Protein AF-A0A918I6T4-F1 (afdb_monomer)

Organism: NCBI:txid66887

Secondary structure (DSSP, 8-state):
--SSS--SHHHHHHHHT--TT-EEEEE-S--S--S----TTHHHHHHH-TT-----HHHHHHHHTTEEEEEE----STT--EEEE---SS-----S---S---PPPTT----PPP--

Structure (mmCIF, N/CA/C/O backbone):
data_AF-A0A918I6T4-F1
#
_entry.id   AF-A0A918I6T4-F1
#
loop_
_at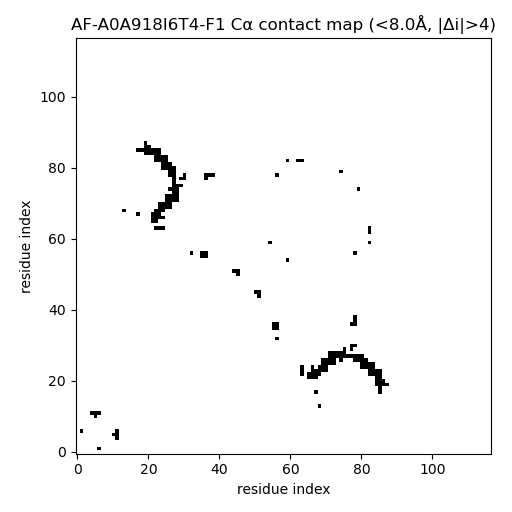om_site.group_PDB
_atom_site.id
_atom_site.type_symbol
_atom_site.label_atom_id
_atom_site.label_alt_id
_atom_site.label_comp_id
_atom_site.label_asym_id
_atom_site.label_entity_id
_atom_site.label_seq_id
_atom_site.pdbx_PDB_ins_code
_atom_site.Cartn_x
_atom_site.Cartn_y
_atom_site.Cartn_z
_atom_site.occupancy
_atom_site.B_iso_or_equiv
_atom_site.auth_seq_id
_atom_site.auth_comp_id
_atom_site.auth_asym_id
_atom_site.auth_atom_id
_atom_site.pdbx_PDB_model_num
ATOM 1 N N . MET A 1 1 ? 4.759 5.592 27.180 1.00 77.19 1 MET A N 1
ATOM 2 C CA . MET A 1 1 ? 4.985 4.556 26.140 1.00 77.19 1 MET A CA 1
ATOM 3 C C . MET A 1 1 ? 3.644 4.056 25.621 1.00 77.19 1 MET A C 1
ATOM 5 O O . MET A 1 1 ? 2.696 4.025 26.397 1.00 77.19 1 MET A O 1
ATOM 9 N N . LYS A 1 2 ? 3.539 3.707 24.330 1.00 80.50 2 LYS A N 1
ATOM 10 C CA . LYS A 1 2 ? 2.307 3.117 23.776 1.00 80.50 2 LYS A CA 1
ATOM 11 C C . LYS A 1 2 ? 2.137 1.683 24.285 1.00 80.50 2 LYS A C 1
ATOM 13 O O . LYS A 1 2 ? 3.116 0.948 24.333 1.00 80.50 2 LYS A O 1
ATOM 18 N N . LYS A 1 3 ? 0.904 1.304 24.644 1.00 89.25 3 LYS A N 1
ATOM 19 C CA . LYS A 1 3 ? 0.555 -0.062 25.083 1.00 89.25 3 LYS A CA 1
ATOM 20 C C . LYS A 1 3 ? 0.233 -1.007 23.913 1.00 89.25 3 LYS A C 1
ATOM 22 O O . LYS A 1 3 ? 0.329 -2.212 24.081 1.00 89.25 3 LYS A O 1
ATOM 27 N N . ALA A 1 4 ? -0.142 -0.464 22.750 1.00 89.81 4 ALA A N 1
ATOM 28 C CA . ALA A 1 4 ? -0.476 -1.210 21.536 1.00 89.81 4 ALA A CA 1
ATOM 29 C C . ALA A 1 4 ? -0.345 -0.324 20.277 1.00 89.81 4 ALA A C 1
ATOM 31 O O . ALA A 1 4 ? -0.227 0.903 20.378 1.00 89.81 4 ALA A O 1
ATOM 32 N N . GLY A 1 5 ? -0.404 -0.949 19.096 1.00 90.75 5 GLY A N 1
ATOM 33 C CA . GLY A 1 5 ? -0.418 -0.281 17.790 1.00 90.75 5 GLY A CA 1
ATOM 34 C C . GLY A 1 5 ? 0.970 0.026 17.216 1.00 90.75 5 GLY A C 1
ATOM 35 O O . GLY A 1 5 ? 1.977 -0.556 17.612 1.00 90.75 5 GLY A O 1
ATOM 36 N N . ILE A 1 6 ? 1.023 0.956 16.256 1.00 93.94 6 ILE A N 1
ATOM 37 C CA . ILE A 1 6 ? 2.259 1.302 15.542 1.00 93.94 6 ILE A CA 1
ATOM 38 C C . ILE A 1 6 ? 3.206 2.090 16.461 1.00 93.94 6 ILE A C 1
ATOM 40 O O . ILE A 1 6 ? 2.880 3.189 16.934 1.00 93.94 6 ILE A O 1
ATOM 44 N N . LEU A 1 7 ? 4.398 1.525 16.680 1.00 94.56 7 LEU A N 1
ATOM 45 C CA . LEU A 1 7 ? 5.455 2.114 17.507 1.00 94.56 7 LEU A CA 1
ATOM 46 C C . LEU A 1 7 ? 6.098 3.337 16.848 1.00 94.56 7 LEU A C 1
ATOM 48 O O . LEU A 1 7 ? 6.354 4.337 17.518 1.00 94.56 7 LEU A O 1
ATOM 52 N N . ASN A 1 8 ? 6.327 3.281 15.532 1.00 93.31 8 ASN A N 1
ATOM 53 C CA . ASN A 1 8 ? 6.903 4.396 14.791 1.00 93.31 8 ASN A CA 1
ATOM 54 C C . ASN A 1 8 ? 5.948 5.600 14.838 1.00 93.31 8 ASN A C 1
ATOM 56 O O . ASN A 1 8 ? 4.833 5.539 14.325 1.00 93.31 8 ASN A O 1
ATOM 60 N N . ARG A 1 9 ? 6.389 6.702 15.459 1.00 92.50 9 ARG A N 1
ATOM 61 C CA . ARG A 1 9 ? 5.555 7.893 15.680 1.00 92.50 9 ARG A CA 1
ATOM 62 C C . ARG A 1 9 ? 5.068 8.523 14.375 1.00 92.50 9 ARG A C 1
ATOM 64 O O . ARG A 1 9 ? 3.910 8.920 14.316 1.00 92.50 9 ARG A O 1
ATOM 71 N N . ARG A 1 10 ? 5.929 8.609 13.356 1.00 90.88 10 ARG A N 1
ATOM 72 C CA . ARG A 1 10 ? 5.587 9.218 12.060 1.00 90.88 10 ARG A CA 1
ATOM 73 C C . ARG A 1 10 ? 4.573 8.360 11.316 1.00 90.88 10 ARG A C 1
ATOM 75 O O . ARG A 1 10 ? 3.550 8.872 10.885 1.00 90.88 10 ARG A O 1
ATOM 82 N N . LEU A 1 11 ? 4.820 7.052 11.260 1.00 92.44 11 LEU A N 1
ATOM 83 C CA . LEU A 1 11 ? 3.900 6.106 10.638 1.00 92.44 11 LEU A CA 1
ATOM 84 C C . LEU A 1 11 ? 2.552 6.080 11.365 1.00 92.44 11 LEU A C 1
ATOM 86 O O . LEU A 1 11 ? 1.510 6.108 10.729 1.00 92.44 11 LEU A O 1
ATOM 90 N N . ALA A 1 12 ? 2.563 6.075 12.698 1.00 93.19 12 ALA A N 1
ATOM 91 C CA . ALA A 1 12 ? 1.336 6.085 13.479 1.00 93.19 12 ALA A CA 1
ATOM 92 C C . ALA A 1 12 ? 0.516 7.368 13.292 1.00 93.19 12 ALA A C 1
ATOM 94 O O . ALA A 1 12 ? -0.706 7.289 13.289 1.00 93.19 12 ALA A O 1
ATOM 95 N N . GLY A 1 13 ? 1.175 8.525 13.163 1.00 93.31 13 GLY A N 1
ATOM 96 C CA . GLY A 1 13 ? 0.508 9.788 12.846 1.00 93.31 13 GLY A CA 1
ATOM 97 C C . GLY A 1 13 ? -0.114 9.752 11.453 1.00 93.31 13 GLY A C 1
ATOM 98 O O . GLY A 1 13 ? -1.313 9.948 11.326 1.00 93.31 13 GLY A O 1
ATOM 99 N N . ALA A 1 14 ? 0.674 9.382 10.440 1.00 90.12 14 ALA A N 1
ATOM 100 C CA . ALA A 1 14 ? 0.197 9.286 9.062 1.00 90.12 14 ALA A CA 1
ATOM 101 C C . ALA A 1 14 ? -0.975 8.303 8.913 1.00 90.12 14 ALA A C 1
ATOM 103 O O . ALA A 1 14 ? -1.950 8.609 8.241 1.00 90.12 14 ALA A O 1
ATOM 104 N N . VAL A 1 15 ? -0.921 7.144 9.581 1.00 92.50 15 VAL A N 1
ATOM 105 C CA . VAL A 1 15 ? -2.012 6.156 9.553 1.00 92.50 15 VAL A CA 1
ATOM 106 C C . VAL A 1 15 ? -3.281 6.675 10.231 1.00 92.50 15 VAL A C 1
ATOM 108 O O . VAL A 1 15 ? -4.375 6.339 9.791 1.00 92.50 15 VAL A O 1
ATOM 111 N N . ALA A 1 16 ? -3.159 7.503 11.271 1.00 93.31 16 ALA A N 1
ATOM 112 C CA . ALA A 1 16 ? -4.315 8.095 11.945 1.00 93.31 16 ALA A CA 1
ATOM 113 C C . ALA A 1 16 ? -5.042 9.153 11.093 1.00 93.31 16 ALA A C 1
ATOM 115 O O . ALA A 1 16 ? -6.189 9.476 11.390 1.00 93.31 16 ALA A O 1
ATOM 116 N N . GLU A 1 17 ? -4.394 9.677 10.050 1.00 92.75 17 GLU A N 1
ATOM 117 C CA . GLU A 1 17 ? -4.975 10.644 9.111 1.00 92.75 17 GLU A CA 1
ATOM 118 C C . GLU A 1 17 ? -5.649 9.983 7.898 1.00 92.75 17 GLU A C 1
ATOM 120 O O . GLU A 1 17 ? -6.317 10.669 7.126 1.00 92.75 17 GLU A O 1
ATOM 125 N N . LEU A 1 18 ? -5.497 8.665 7.721 1.00 92.25 18 LEU A N 1
ATOM 126 C CA . LEU A 1 18 ? -6.067 7.948 6.580 1.00 92.25 18 LEU A CA 1
ATOM 127 C C . LEU A 1 18 ? -7.591 7.835 6.693 1.00 92.25 18 LEU A C 1
ATOM 129 O O . LEU A 1 18 ? -8.132 7.392 7.710 1.00 92.25 18 LEU A O 1
ATOM 133 N N . GLY A 1 19 ? -8.278 8.181 5.609 1.00 90.19 19 GLY A N 1
ATOM 134 C CA . GLY A 1 19 ? -9.708 7.986 5.420 1.00 90.19 19 GLY A CA 1
ATOM 135 C C . GLY A 1 19 ? -10.039 6.768 4.557 1.00 90.19 19 GLY A C 1
ATOM 136 O O . GLY A 1 19 ? -9.175 6.066 4.031 1.00 90.19 19 GLY A O 1
ATOM 137 N N . HIS A 1 20 ? -11.336 6.515 4.379 1.00 91.12 20 HIS A N 1
ATOM 138 C CA . HIS A 1 20 ? -11.797 5.454 3.490 1.00 91.12 20 HIS A CA 1
ATOM 139 C C . HIS A 1 20 ? -11.390 5.725 2.037 1.00 91.12 20 HIS A C 1
ATOM 141 O O . HIS A 1 20 ? -11.635 6.808 1.508 1.00 91.12 20 HIS A O 1
ATOM 147 N N . GLY A 1 21 ? -10.815 4.718 1.382 1.00 88.38 21 GLY A N 1
ATOM 148 C CA . GLY A 1 21 ? -10.377 4.803 -0.008 1.00 88.38 21 GLY A CA 1
ATOM 149 C C . GLY A 1 21 ? -8.992 5.420 -0.197 1.00 88.38 21 GLY A C 1
ATOM 150 O O . GLY A 1 21 ? -8.455 5.314 -1.300 1.00 88.38 21 GLY A O 1
ATOM 151 N N . ASP A 1 22 ? -8.385 5.986 0.853 1.00 92.69 22 ASP A N 1
ATOM 152 C CA . ASP A 1 22 ? -6.982 6.389 0.798 1.00 92.69 22 ASP A CA 1
ATOM 153 C C . ASP A 1 22 ? -6.086 5.169 0.557 1.00 92.69 22 ASP A C 1
ATOM 155 O O . ASP A 1 22 ? -6.407 4.036 0.931 1.00 92.69 22 ASP A O 1
ATOM 159 N N . ALA A 1 23 ? -4.955 5.409 -0.100 1.00 90.00 23 ALA A N 1
ATOM 160 C CA . ALA A 1 23 ? -3.995 4.372 -0.435 1.00 90.00 23 ALA A CA 1
ATOM 161 C C . ALA A 1 23 ? -2.670 4.571 0.305 1.00 90.00 23 ALA A C 1
ATOM 163 O O . ALA A 1 23 ? -2.188 5.696 0.460 1.00 90.00 23 ALA A O 1
ATOM 164 N N . VAL A 1 24 ? -2.061 3.459 0.708 1.00 93.94 24 VAL A N 1
ATOM 165 C CA . VAL A 1 24 ? -0.722 3.398 1.295 1.00 93.94 24 VAL A CA 1
ATOM 166 C C . VAL A 1 24 ? 0.133 2.477 0.440 1.00 93.94 24 VAL A C 1
ATOM 168 O O . VAL A 1 24 ? -0.211 1.310 0.261 1.00 93.94 24 VAL A O 1
ATOM 171 N N . LEU A 1 25 ? 1.249 2.983 -0.074 1.00 93.19 25 LEU A N 1
ATOM 172 C CA . LEU A 1 25 ? 2.253 2.157 -0.737 1.00 93.19 25 LEU A CA 1
ATOM 173 C C . LEU A 1 25 ? 3.282 1.696 0.296 1.00 93.19 25 LEU A C 1
ATOM 175 O O . LEU A 1 25 ? 3.853 2.517 1.013 1.00 93.19 25 LEU A O 1
ATOM 179 N N . VAL A 1 26 ? 3.560 0.399 0.331 1.00 93.94 26 VAL A N 1
ATOM 180 C CA . VAL A 1 26 ? 4.770 -0.155 0.946 1.00 93.94 26 VAL A CA 1
ATOM 181 C C . VAL A 1 26 ? 5.616 -0.705 -0.187 1.00 93.94 26 VAL A C 1
ATOM 183 O O . VAL A 1 26 ? 5.111 -1.506 -0.970 1.00 93.94 26 VAL A O 1
ATOM 186 N N . CYS A 1 27 ? 6.858 -0.249 -0.306 1.00 90.94 27 CYS A N 1
ATOM 187 C CA . CYS A 1 27 ? 7.709 -0.597 -1.437 1.00 90.94 27 CYS A CA 1
ATOM 188 C C . CYS A 1 27 ? 9.114 -1.037 -1.036 1.00 90.94 27 CYS A C 1
ATOM 190 O O . CYS A 1 27 ? 9.608 -0.721 0.055 1.00 90.94 27 CYS A O 1
ATOM 192 N N . ASP A 1 28 ? 9.740 -1.781 -1.937 1.00 90.00 28 ASP A N 1
ATOM 193 C CA . ASP A 1 28 ? 11.131 -2.195 -1.862 1.00 90.00 28 ASP A CA 1
ATOM 194 C C . ASP A 1 28 ? 12.094 -0.996 -2.008 1.00 90.00 28 ASP A C 1
ATOM 196 O O . ASP A 1 28 ? 11.696 0.154 -2.248 1.00 90.00 28 ASP A O 1
ATOM 200 N N . ALA A 1 29 ? 13.389 -1.244 -1.803 1.00 84.94 29 ALA A N 1
ATOM 201 C CA . ALA A 1 29 ? 14.411 -0.205 -1.928 1.00 84.94 29 ALA A CA 1
ATOM 202 C C . ALA A 1 29 ? 14.687 0.195 -3.394 1.00 84.94 29 ALA A C 1
ATOM 204 O O . ALA A 1 29 ? 15.265 1.257 -3.642 1.00 84.94 29 ALA A O 1
ATOM 205 N N . GLY A 1 30 ? 14.304 -0.656 -4.350 1.00 76.75 30 GLY A N 1
ATOM 206 C CA . GLY A 1 30 ? 14.754 -0.656 -5.740 1.00 76.75 30 GLY A CA 1
ATOM 207 C C . GLY A 1 30 ? 13.778 -0.082 -6.767 1.00 76.75 30 GLY A C 1
ATOM 208 O O . GLY A 1 30 ? 14.178 0.086 -7.912 1.00 76.75 30 GLY A O 1
ATOM 209 N N . MET A 1 31 ? 12.541 0.254 -6.406 1.00 71.19 31 MET A N 1
ATOM 210 C CA . MET A 1 31 ? 11.544 0.859 -7.305 1.00 71.19 31 MET A CA 1
ATOM 211 C C . MET A 1 31 ? 12.104 2.135 -7.996 1.00 71.19 31 MET A C 1
ATOM 213 O O . MET A 1 31 ? 12.137 3.190 -7.346 1.00 71.19 31 MET A O 1
ATOM 217 N N . PRO A 1 32 ? 12.635 2.079 -9.248 1.00 54.59 32 PRO A N 1
ATOM 218 C CA . PRO A 1 32 ? 11.972 1.754 -10.531 1.00 54.59 32 PRO A CA 1
ATOM 219 C C . PRO A 1 32 ? 12.617 0.612 -11.392 1.00 54.59 32 PRO A C 1
ATOM 221 O O . PRO A 1 32 ? 13.769 0.249 -11.207 1.00 54.59 32 PRO A O 1
ATOM 224 N N . VAL A 1 33 ? 11.866 0.079 -12.381 1.00 49.38 33 VAL A N 1
ATOM 225 C CA . VAL A 1 33 ? 11.739 -1.367 -12.764 1.00 49.38 33 VAL A CA 1
ATOM 226 C C . VAL A 1 33 ? 12.258 -1.787 -14.173 1.00 49.38 33 VAL A C 1
ATOM 228 O O . VAL A 1 33 ? 12.085 -1.000 -15.104 1.00 49.38 33 VAL A O 1
ATOM 231 N N . PRO A 1 34 ? 12.696 -3.065 -14.380 1.00 44.06 34 PRO A N 1
ATOM 232 C CA . PRO A 1 34 ? 12.496 -3.815 -15.644 1.00 44.06 34 PRO A CA 1
ATOM 233 C C . PRO A 1 34 ? 11.907 -5.250 -15.494 1.00 44.06 34 PRO A C 1
ATOM 235 O O . PRO A 1 34 ? 12.083 -5.889 -14.467 1.00 44.06 34 PRO A O 1
ATOM 238 N N . ASP A 1 35 ? 11.282 -5.737 -16.579 1.00 46.94 35 ASP A N 1
ATOM 239 C CA . ASP A 1 35 ? 10.189 -6.720 -16.789 1.00 46.94 35 ASP A CA 1
ATOM 240 C C . ASP A 1 35 ? 9.861 -7.883 -15.823 1.00 46.94 35 ASP A C 1
ATOM 242 O O . ASP A 1 35 ? 10.656 -8.777 -15.534 1.00 46.94 35 ASP A O 1
ATOM 246 N N . GLY A 1 36 ? 8.560 -7.922 -15.485 1.00 51.47 36 GLY A N 1
ATOM 247 C CA . GLY A 1 36 ? 7.780 -9.087 -15.054 1.00 51.47 36 GLY A CA 1
ATOM 248 C C . GLY A 1 36 ? 7.851 -9.453 -13.565 1.00 51.47 36 GLY A C 1
ATOM 249 O O . GLY A 1 36 ? 8.799 -10.123 -13.155 1.00 51.47 36 GLY A O 1
ATOM 250 N N . PRO A 1 37 ? 6.820 -9.150 -12.744 1.00 55.78 37 PRO A N 1
ATOM 251 C CA . PRO A 1 37 ? 6.803 -9.612 -11.365 1.00 55.78 37 PRO A CA 1
ATOM 252 C C . PRO A 1 37 ? 6.514 -11.114 -11.308 1.00 55.78 37 PRO A C 1
ATOM 254 O O . PRO A 1 37 ? 5.405 -11.578 -11.583 1.00 55.78 37 PRO A O 1
ATOM 257 N N . ARG A 1 38 ? 7.511 -11.894 -10.886 1.00 57.44 38 ARG A N 1
ATOM 258 C CA . ARG A 1 38 ? 7.263 -13.216 -10.307 1.00 57.44 38 ARG A CA 1
ATOM 259 C C . ARG A 1 38 ? 6.851 -12.964 -8.860 1.00 57.44 38 ARG A C 1
ATOM 261 O O . ARG A 1 38 ? 7.683 -12.546 -8.071 1.00 57.44 38 ARG A O 1
ATOM 268 N N . LEU A 1 39 ? 5.579 -13.176 -8.528 1.00 63.59 39 LEU A N 1
ATOM 269 C CA . LEU A 1 39 ? 5.069 -13.069 -7.157 1.00 63.59 39 LEU A CA 1
ATOM 270 C C . LEU A 1 39 ? 5.374 -14.379 -6.416 1.00 63.59 39 LEU A C 1
ATOM 272 O O . LEU A 1 39 ? 4.633 -15.354 -6.599 1.00 63.59 39 LEU A O 1
ATOM 276 N N . PRO A 1 40 ? 6.449 -14.466 -5.608 1.00 61.34 40 PRO A N 1
ATOM 277 C CA . PRO A 1 40 ? 6.633 -15.630 -4.757 1.00 61.34 40 PRO A CA 1
ATOM 278 C C . PRO A 1 40 ? 5.411 -15.756 -3.836 1.00 61.34 40 PRO A C 1
ATOM 280 O O . PRO A 1 40 ? 4.921 -14.766 -3.301 1.00 61.34 40 PRO A O 1
ATOM 283 N N . ASN A 1 41 ? 4.912 -16.980 -3.650 1.00 72.12 41 ASN A N 1
ATOM 284 C CA . ASN A 1 41 ? 3.808 -17.298 -2.733 1.00 72.12 41 ASN A CA 1
ATOM 285 C C . ASN A 1 41 ? 2.416 -16.777 -3.130 1.00 72.12 41 ASN A C 1
ATOM 287 O O . ASN A 1 41 ? 1.547 -16.649 -2.266 1.00 72.12 41 ASN A O 1
ATOM 291 N N . ARG A 1 42 ? 2.164 -16.546 -4.425 1.00 74.88 42 ARG A N 1
ATOM 292 C CA . ARG A 1 42 ? 0.852 -16.121 -4.946 1.00 74.88 42 ARG A CA 1
ATOM 293 C C . ARG A 1 42 ? -0.335 -16.904 -4.357 1.00 74.88 42 ARG A C 1
ATOM 295 O O . ARG A 1 42 ? -1.285 -16.291 -3.893 1.00 74.88 42 ARG A O 1
ATOM 302 N N . THR A 1 43 ? -0.240 -18.231 -4.283 1.00 77.69 43 THR A N 1
ATOM 303 C CA . THR A 1 43 ? -1.295 -19.099 -3.727 1.00 77.69 43 THR A CA 1
ATOM 304 C C . THR A 1 43 ? -1.591 -18.826 -2.249 1.00 77.69 43 THR A C 1
ATOM 306 O O . THR A 1 43 ? -2.739 -18.902 -1.822 1.00 77.69 43 THR A O 1
ATOM 309 N N . LEU A 1 44 ? -0.573 -18.493 -1.448 1.00 81.94 44 LEU A N 1
ATOM 310 C CA . LEU A 1 44 ? -0.784 -18.105 -0.052 1.00 81.94 44 LEU A CA 1
ATOM 311 C C . LEU A 1 44 ? -1.461 -16.737 0.025 1.00 81.94 44 LEU A C 1
ATOM 313 O O . LEU A 1 44 ? -2.399 -16.565 0.797 1.00 81.94 44 LEU A O 1
ATOM 317 N N . LEU A 1 45 ? -1.018 -15.784 -0.794 1.00 82.00 45 LEU A N 1
ATOM 318 C CA . LEU A 1 45 ? -1.580 -14.437 -0.805 1.00 82.00 45 LEU A CA 1
ATOM 319 C C . LEU A 1 45 ? -3.058 -14.439 -1.214 1.00 82.00 45 LEU A C 1
ATOM 321 O O . LEU A 1 45 ? -3.866 -13.832 -0.523 1.00 82.00 45 LEU A O 1
ATOM 325 N N . GLU A 1 46 ? -3.427 -15.184 -2.254 1.00 80.94 46 GLU A N 1
ATOM 326 C CA . GLU A 1 46 ? -4.825 -15.328 -2.690 1.00 80.94 46 GLU A CA 1
ATOM 327 C C . GLU A 1 46 ? -5.710 -15.969 -1.606 1.00 80.94 46 GLU A C 1
ATOM 329 O O . GLU A 1 46 ? -6.883 -15.629 -1.479 1.00 80.94 46 GLU A O 1
ATOM 334 N N . ARG A 1 47 ? -5.148 -16.854 -0.769 1.00 84.38 47 ARG A N 1
ATOM 335 C CA . ARG A 1 47 ? -5.879 -17.474 0.346 1.00 84.38 47 ARG A CA 1
ATOM 336 C C . ARG A 1 47 ? -6.161 -16.498 1.490 1.00 84.38 47 ARG A C 1
ATOM 338 O O . ARG A 1 47 ? -7.218 -16.585 2.108 1.00 84.38 47 ARG A O 1
ATOM 345 N N . TYR A 1 48 ? -5.210 -15.623 1.814 1.00 86.00 48 TYR A N 1
ATOM 346 C CA . TYR A 1 48 ? -5.352 -14.667 2.921 1.00 86.00 48 TYR A CA 1
ATOM 347 C C . TYR A 1 48 ? -6.020 -13.353 2.503 1.00 86.00 48 TYR A C 1
ATOM 349 O O . TYR A 1 48 ? -6.598 -12.670 3.346 1.00 86.00 48 TYR A O 1
ATOM 357 N N . PHE A 1 49 ? -5.955 -13.010 1.217 1.00 85.56 49 PHE A N 1
ATOM 358 C CA . PHE A 1 49 ? -6.444 -11.753 0.664 1.00 85.56 49 PHE A CA 1
ATOM 359 C C . PHE A 1 49 ? -7.340 -12.038 -0.550 1.00 85.56 49 PHE A C 1
ATOM 361 O O . PHE A 1 49 ? -6.861 -12.007 -1.684 1.00 85.56 49 PHE A O 1
ATOM 368 N N . PRO A 1 50 ? -8.640 -12.312 -0.336 1.00 80.25 50 PRO A N 1
ATOM 369 C CA . PRO A 1 50 ? -9.558 -12.650 -1.426 1.00 80.25 50 PRO A CA 1
ATOM 370 C C . PRO A 1 50 ? -9.738 -11.504 -2.437 1.00 80.25 50 PRO A C 1
ATOM 372 O O . PRO A 1 50 ? -9.974 -11.761 -3.612 1.00 80.25 50 PRO A O 1
ATOM 375 N N . ASP A 1 51 ? -9.554 -10.252 -2.006 1.00 82.81 51 ASP A N 1
ATOM 376 C CA . ASP A 1 51 ? -9.648 -9.054 -2.856 1.00 82.81 51 ASP A CA 1
ATOM 377 C C . ASP A 1 51 ? -8.298 -8.640 -3.484 1.00 82.81 51 ASP A C 1
ATOM 379 O O . ASP A 1 51 ? -8.124 -7.503 -3.934 1.00 82.81 51 ASP A O 1
ATOM 383 N N . LEU A 1 52 ? -7.300 -9.531 -3.485 1.00 86.06 52 LEU A N 1
ATOM 384 C CA . LEU A 1 52 ? -5.976 -9.240 -4.030 1.00 86.06 52 LEU A CA 1
ATOM 385 C C . LEU A 1 52 ? -6.005 -9.141 -5.560 1.00 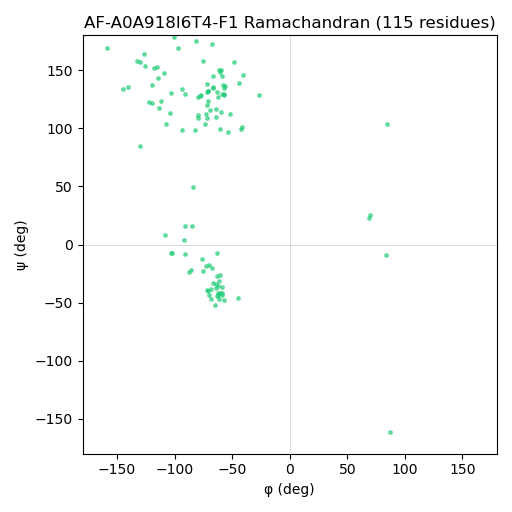86.06 52 LEU A C 1
ATOM 387 O O . LEU A 1 52 ? -6.324 -10.099 -6.259 1.00 86.06 52 LEU A O 1
ATOM 391 N N . ALA A 1 53 ? -5.557 -8.001 -6.084 1.00 88.00 53 ALA A N 1
ATOM 392 C CA . ALA A 1 53 ? -5.355 -7.792 -7.512 1.00 88.00 53 ALA A CA 1
ATOM 393 C C . ALA A 1 53 ? -3.864 -7.623 -7.829 1.00 88.00 53 ALA A C 1
ATOM 395 O O . ALA A 1 53 ? -3.229 -6.662 -7.392 1.00 88.00 53 ALA A O 1
ATOM 396 N N . ALA A 1 54 ? -3.308 -8.535 -8.629 1.00 86.94 54 ALA A N 1
ATOM 397 C CA . ALA A 1 54 ? -1.980 -8.357 -9.205 1.00 86.94 54 ALA A CA 1
ATOM 398 C C . ALA A 1 54 ? -2.057 -7.374 -10.382 1.00 86.94 54 ALA A C 1
ATOM 400 O O . ALA A 1 54 ? -2.873 -7.544 -11.289 1.00 86.94 54 ALA A O 1
ATOM 401 N N . VAL A 1 55 ? -1.197 -6.356 -10.381 1.00 86.44 55 VAL A N 1
ATOM 402 C CA . VAL A 1 55 ? -1.110 -5.364 -11.460 1.00 86.44 55 VAL A CA 1
ATOM 403 C C . VAL A 1 55 ? 0.319 -5.278 -11.999 1.00 86.44 55 VAL A C 1
ATOM 405 O O . VAL A 1 55 ? 1.266 -5.548 -11.258 1.00 86.44 55 VAL A O 1
ATOM 408 N N . PRO A 1 56 ? 0.509 -4.874 -13.267 1.00 85.81 56 PRO A N 1
ATOM 409 C CA . PRO A 1 56 ? 1.839 -4.594 -13.788 1.00 85.81 56 PRO A CA 1
ATOM 410 C C . PRO A 1 56 ? 2.540 -3.478 -12.994 1.00 85.81 56 PRO A C 1
ATOM 412 O O . PRO A 1 56 ? 1.871 -2.551 -12.529 1.00 85.81 56 PRO A O 1
ATOM 415 N N . PRO A 1 57 ? 3.879 -3.479 -12.902 1.00 83.31 57 PRO A N 1
ATOM 416 C CA . PRO A 1 57 ? 4.617 -2.472 -12.137 1.00 83.31 57 PRO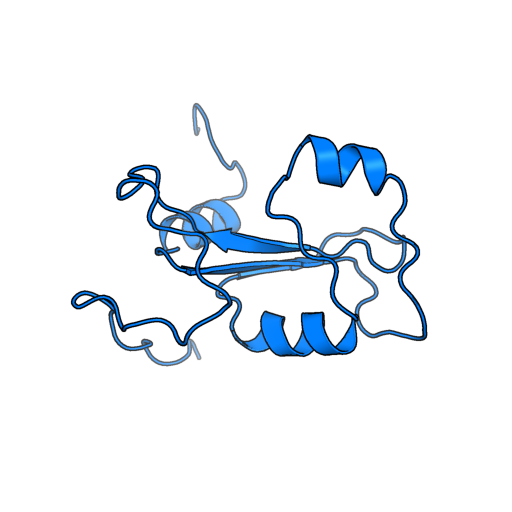 A CA 1
ATOM 417 C C . PRO A 1 57 ? 4.373 -1.028 -12.602 1.00 83.31 57 PRO A C 1
ATOM 419 O O . PRO A 1 57 ? 4.248 -0.126 -11.778 1.00 83.31 57 PRO A O 1
ATOM 422 N N . ALA A 1 58 ? 4.225 -0.804 -13.914 1.00 84.62 58 ALA A N 1
ATOM 423 C CA . ALA A 1 58 ? 3.848 0.503 -14.459 1.00 84.62 58 ALA A CA 1
ATOM 424 C C . ALA A 1 58 ? 2.496 0.976 -13.901 1.00 84.62 58 ALA A C 1
ATOM 426 O O . ALA A 1 58 ? 2.366 2.112 -13.449 1.00 84.62 58 ALA A O 1
ATOM 427 N N . ARG A 1 59 ? 1.519 0.065 -13.825 1.00 87.44 59 ARG A N 1
ATOM 428 C CA . ARG A 1 59 ? 0.206 0.352 -13.251 1.00 87.44 59 ARG A CA 1
ATOM 429 C C . ARG A 1 59 ? 0.280 0.591 -11.744 1.00 87.44 59 ARG A C 1
ATOM 431 O O . ARG A 1 59 ? -0.403 1.478 -11.243 1.00 87.44 59 ARG A O 1
ATOM 438 N N . LEU A 1 60 ? 1.110 -0.156 -11.015 1.00 89.00 60 LEU A N 1
ATOM 439 C CA . LEU A 1 60 ? 1.326 0.083 -9.585 1.00 89.00 60 LEU A CA 1
ATOM 440 C C . LEU A 1 60 ? 1.926 1.473 -9.337 1.00 89.00 60 LEU A C 1
ATOM 442 O O . LEU A 1 60 ? 1.469 2.189 -8.448 1.00 89.00 60 LEU A O 1
ATOM 446 N N . LYS A 1 61 ? 2.889 1.884 -10.171 1.00 85.50 61 LYS A N 1
ATOM 447 C CA . LYS A 1 61 ? 3.483 3.224 -10.133 1.00 85.50 61 LYS A CA 1
ATOM 448 C C . LYS A 1 61 ? 2.437 4.309 -10.390 1.00 85.50 61 LYS A C 1
ATOM 450 O O . LYS A 1 61 ? 2.366 5.256 -9.612 1.00 85.50 61 LYS A O 1
ATOM 455 N N . GLU A 1 62 ? 1.590 4.160 -11.407 1.00 88.69 62 GLU A N 1
ATOM 456 C CA . GLU A 1 62 ? 0.470 5.086 -11.649 1.00 88.69 62 GLU A CA 1
ATOM 457 C 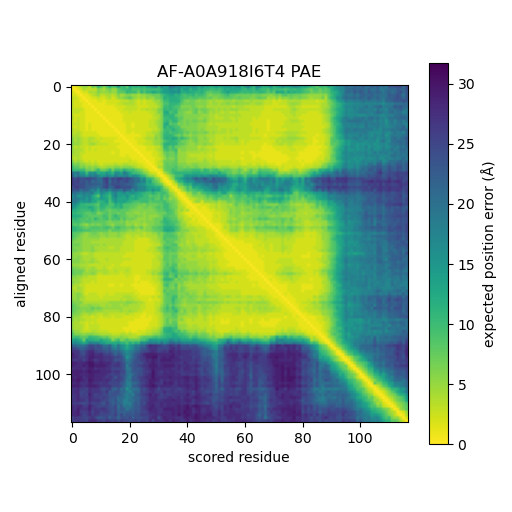C . GLU A 1 62 ? -0.467 5.187 -10.439 1.00 88.69 62 GLU A C 1
ATOM 459 O O . GLU A 1 62 ? -0.793 6.284 -9.992 1.00 88.69 62 GLU A O 1
ATOM 464 N N . LEU A 1 63 ? -0.872 4.046 -9.872 1.00 87.75 63 LEU A N 1
ATOM 465 C CA . LEU A 1 63 ? -1.758 4.000 -8.707 1.00 87.75 63 LEU A CA 1
ATOM 466 C C . LEU A 1 63 ? -1.116 4.635 -7.464 1.00 87.75 63 LEU A C 1
ATOM 468 O O . LEU A 1 63 ? -1.811 5.271 -6.672 1.00 87.75 63 LEU A O 1
ATOM 472 N N . SER A 1 64 ? 0.203 4.500 -7.310 1.0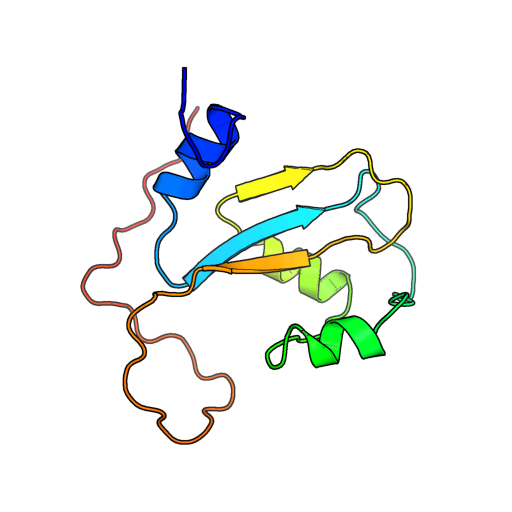0 87.81 64 SER A N 1
ATOM 473 C CA . SER A 1 64 ? 0.948 5.073 -6.186 1.00 87.81 64 SER A CA 1
ATOM 474 C C . SER A 1 64 ? 1.005 6.599 -6.184 1.00 87.81 64 SER A C 1
ATOM 476 O O . SER A 1 64 ? 1.194 7.182 -5.120 1.00 87.81 64 SER A O 1
ATOM 478 N N . ALA A 1 65 ? 0.781 7.261 -7.325 1.00 85.81 65 ALA A N 1
ATOM 479 C CA . ALA A 1 65 ? 0.740 8.723 -7.387 1.00 85.81 65 ALA A CA 1
ATOM 480 C C . ALA A 1 65 ? -0.378 9.315 -6.505 1.00 85.81 65 ALA A C 1
ATOM 482 O O . ALA A 1 65 ? -0.261 10.442 -6.031 1.00 85.81 65 ALA A O 1
ATOM 483 N N . GLY A 1 66 ? -1.444 8.544 -6.264 1.00 81.81 66 GLY A N 1
ATOM 484 C CA . GLY A 1 66 ? -2.532 8.897 -5.350 1.00 81.81 66 GLY A CA 1
ATOM 485 C C . GLY A 1 66 ? -2.351 8.399 -3.912 1.00 81.81 66 GLY A C 1
ATOM 486 O O . GLY A 1 66 ? -3.273 8.550 -3.111 1.00 81.81 66 GLY A O 1
ATOM 487 N N . ALA A 1 67 ? -1.220 7.774 -3.567 1.00 88.06 67 ALA A N 1
ATOM 488 C CA . ALA A 1 67 ? -0.993 7.273 -2.215 1.00 88.06 67 ALA A CA 1
ATOM 489 C C . ALA A 1 67 ? -0.783 8.430 -1.226 1.00 88.06 67 ALA A C 1
ATOM 491 O O . ALA A 1 67 ? 0.019 9.334 -1.454 1.00 88.06 67 ALA A O 1
ATOM 492 N N . ARG A 1 68 ? -1.478 8.373 -0.086 1.00 89.12 68 ARG A N 1
ATOM 493 C CA . ARG A 1 68 ? -1.332 9.333 1.021 1.00 89.12 68 ARG A CA 1
ATOM 494 C C . ARG A 1 68 ? -0.067 9.110 1.833 1.00 89.12 68 ARG A C 1
ATOM 496 O O . ARG A 1 68 ? 0.409 10.016 2.508 1.00 89.12 68 ARG A O 1
ATOM 503 N N . LEU A 1 69 ? 0.460 7.894 1.776 1.00 90.19 69 LEU A N 1
ATOM 504 C CA . LEU A 1 69 ? 1.638 7.477 2.509 1.00 90.19 69 LEU A CA 1
ATOM 505 C C . LEU A 1 69 ? 2.433 6.491 1.658 1.00 90.19 69 LEU A C 1
ATOM 507 O O . LEU A 1 69 ? 1.877 5.538 1.114 1.00 90.19 69 LEU A O 1
ATOM 511 N N . VAL A 1 70 ? 3.745 6.706 1.600 1.00 92.06 70 VAL A N 1
ATOM 512 C CA . VAL A 1 70 ? 4.704 5.776 1.005 1.00 92.06 70 VAL A CA 1
ATOM 513 C C . VAL A 1 70 ? 5.695 5.349 2.079 1.00 92.06 70 VAL A C 1
ATOM 515 O O . VAL A 1 70 ? 6.379 6.182 2.676 1.00 92.06 70 VAL A O 1
ATOM 518 N N . VAL A 1 71 ? 5.778 4.046 2.324 1.00 93.81 71 VAL A N 1
ATOM 519 C CA . VAL A 1 71 ? 6.742 3.427 3.233 1.00 93.81 71 VAL A CA 1
ATOM 520 C C . VAL A 1 71 ? 7.779 2.699 2.391 1.00 93.81 71 VAL A C 1
ATOM 522 O O . VAL A 1 71 ? 7.518 1.613 1.879 1.00 93.81 71 VAL A O 1
ATOM 525 N N . ARG A 1 72 ? 8.967 3.293 2.263 1.00 90.62 72 ARG A N 1
ATOM 526 C CA . ARG A 1 72 ? 10.111 2.613 1.646 1.00 90.62 72 ARG A CA 1
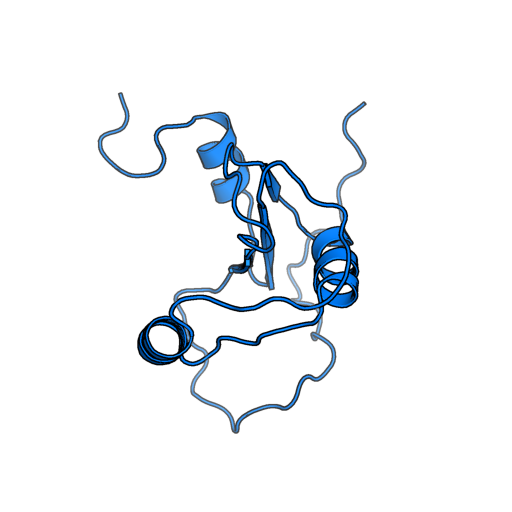ATOM 527 C C . ARG A 1 72 ? 10.741 1.679 2.665 1.00 90.62 72 ARG A C 1
ATOM 529 O O . ARG A 1 72 ? 11.067 2.095 3.779 1.00 90.62 72 ARG A O 1
ATOM 536 N N . THR A 1 73 ? 10.891 0.425 2.284 1.00 92.81 73 THR A N 1
ATOM 537 C CA . THR A 1 73 ? 11.554 -0.600 3.085 1.00 92.81 73 THR A CA 1
ATOM 538 C C . THR A 1 73 ? 13.006 -0.759 2.634 1.00 92.81 73 THR A C 1
ATOM 540 O O . THR A 1 73 ? 13.413 -0.229 1.604 1.00 92.81 73 THR A O 1
ATOM 543 N N . GLY A 1 74 ? 13.803 -1.487 3.416 1.00 91.12 74 GLY A N 1
ATOM 544 C CA . GLY A 1 74 ? 15.134 -1.932 2.996 1.00 91.12 74 GLY A CA 1
ATOM 545 C C . GLY A 1 74 ? 15.101 -3.225 2.182 1.00 91.12 74 GLY A C 1
ATOM 546 O O . GLY A 1 74 ? 16.124 -3.899 2.108 1.00 91.12 74 GLY A O 1
ATOM 547 N N . GLU A 1 75 ? 13.936 -3.624 1.660 1.00 92.69 75 GLU A N 1
ATOM 548 C CA . GLU A 1 75 ? 13.819 -4.906 0.982 1.00 92.69 75 GLU A CA 1
ATOM 549 C C . GLU A 1 75 ? 14.544 -4.887 -0.365 1.00 92.69 75 GLU A C 1
ATOM 551 O O . GLU A 1 75 ? 14.389 -3.957 -1.156 1.00 92.69 75 GLU A O 1
ATOM 556 N N . ALA A 1 76 ? 15.355 -5.918 -0.602 1.00 86.62 76 ALA A N 1
ATOM 557 C CA . ALA A 1 76 ? 16.242 -6.010 -1.764 1.00 86.62 76 ALA A CA 1
ATOM 558 C C . ALA A 1 76 ? 15.708 -6.947 -2.859 1.00 86.62 76 ALA A C 1
ATOM 560 O O . ALA A 1 76 ? 16.292 -7.041 -3.939 1.00 86.62 76 ALA A O 1
ATOM 561 N N . ARG A 1 77 ? 14.615 -7.670 -2.585 1.00 83.50 77 ARG A N 1
ATOM 562 C CA . ARG A 1 77 ? 13.949 -8.511 -3.582 1.00 83.50 77 ARG A CA 1
ATOM 563 C C . ARG A 1 77 ? 13.098 -7.634 -4.504 1.00 83.50 77 ARG A C 1
ATOM 565 O O . ARG A 1 77 ? 12.264 -6.899 -3.984 1.00 83.50 77 ARG A O 1
ATOM 572 N N . PRO A 1 78 ? 13.257 -7.748 -5.836 1.00 82.06 78 PRO A N 1
ATOM 573 C CA . PRO A 1 78 ? 12.431 -7.001 -6.775 1.00 82.06 78 PRO A CA 1
ATOM 574 C C . PRO A 1 78 ? 10.947 -7.323 -6.601 1.00 82.06 78 PRO A C 1
ATOM 576 O O . PRO A 1 78 ? 10.594 -8.489 -6.387 1.00 82.06 78 PRO A O 1
ATOM 579 N N . TYR A 1 79 ? 10.094 -6.315 -6.795 1.00 80.44 79 TYR A N 1
ATOM 580 C CA . TYR A 1 79 ? 8.632 -6.446 -6.796 1.00 80.44 79 TYR A CA 1
ATOM 581 C C . TYR A 1 79 ? 8.030 -6.768 -5.431 1.00 80.44 79 TYR A C 1
ATOM 583 O O . TYR A 1 79 ? 6.926 -7.320 -5.351 1.00 80.44 79 TYR A O 1
ATOM 591 N N . ALA A 1 80 ? 8.738 -6.441 -4.351 1.00 86.94 80 ALA A N 1
ATOM 592 C CA . ALA A 1 80 ? 8.228 -6.585 -2.993 1.00 86.94 80 ALA A CA 1
ATOM 593 C C . ALA A 1 80 ? 7.382 -5.362 -2.593 1.00 86.94 80 ALA A C 1
ATOM 595 O O . ALA A 1 80 ? 7.557 -4.778 -1.523 1.00 86.94 80 ALA A O 1
ATOM 596 N N . ASP A 1 81 ? 6.448 -4.992 -3.472 1.00 89.00 81 ASP A N 1
ATOM 597 C CA . ASP A 1 81 ? 5.646 -3.779 -3.374 1.00 89.00 81 ASP A CA 1
ATOM 598 C C . ASP A 1 81 ? 4.165 -4.109 -3.281 1.00 89.00 81 ASP A C 1
ATOM 600 O O . ASP A 1 81 ? 3.634 -4.951 -4.011 1.00 89.00 81 ASP A O 1
ATOM 604 N N . VAL A 1 82 ? 3.469 -3.401 -2.400 1.00 92.12 82 VAL A N 1
ATOM 605 C CA . VAL A 1 82 ? 2.030 -3.553 -2.216 1.00 92.12 82 VAL A CA 1
ATOM 606 C C . VAL A 1 82 ? 1.380 -2.198 -1.998 1.00 92.12 82 VAL A C 1
ATOM 608 O O . VAL A 1 82 ? 1.855 -1.365 -1.225 1.00 92.12 82 VAL A O 1
ATOM 611 N N . LEU A 1 83 ? 0.252 -1.989 -2.673 1.00 92.50 83 LEU A N 1
ATOM 612 C CA . LEU A 1 83 ? -0.612 -0.840 -2.452 1.00 92.50 83 LEU A CA 1
ATOM 613 C C . LEU A 1 83 ? -1.839 -1.285 -1.655 1.00 92.50 83 LEU A C 1
ATOM 615 O O . LEU A 1 83 ? -2.667 -2.057 -2.135 1.00 92.50 83 LEU A O 1
ATOM 619 N N . LEU A 1 84 ? -1.942 -0.790 -0.427 1.00 93.12 84 LEU A N 1
ATOM 620 C CA . LEU A 1 84 ? -3.038 -1.063 0.492 1.00 93.12 84 LEU A CA 1
ATOM 621 C C . LEU A 1 84 ? -4.098 0.026 0.348 1.00 93.12 84 LEU A C 1
ATOM 623 O O . LEU A 1 84 ? -3.764 1.209 0.342 1.00 93.12 84 LEU A O 1
ATOM 627 N N . ARG A 1 85 ? -5.372 -0.362 0.262 1.00 92.38 85 ARG A N 1
ATOM 628 C CA . ARG A 1 85 ? -6.506 0.572 0.282 1.00 92.38 85 ARG A CA 1
ATOM 629 C C . ARG A 1 85 ? -7.177 0.553 1.646 1.00 92.38 85 ARG A C 1
ATOM 631 O O . ARG A 1 85 ? -7.518 -0.512 2.159 1.00 92.38 85 ARG A O 1
ATOM 638 N N . CYS A 1 86 ? -7.390 1.728 2.219 1.00 91.25 86 CYS A N 1
ATOM 639 C CA . CYS A 1 86 ? -8.011 1.888 3.524 1.00 91.25 86 CYS A CA 1
ATOM 640 C C . CYS A 1 86 ? -9.512 1.573 3.459 1.00 91.25 86 CYS A C 1
ATOM 642 O O . CYS A 1 86 ? -10.316 2.314 2.888 1.00 91.25 86 CYS A O 1
ATOM 644 N N . GLY A 1 87 ? -9.890 0.443 4.052 1.00 87.88 87 GLY A N 1
ATOM 645 C CA . GLY A 1 87 ? -11.281 0.065 4.283 1.00 87.88 87 GLY A CA 1
ATOM 646 C C . GLY A 1 87 ? -11.874 0.732 5.526 1.00 87.88 87 GLY A C 1
ATOM 647 O O . GLY A 1 87 ? -11.183 1.405 6.287 1.00 87.88 87 GLY A O 1
ATOM 648 N N . VAL A 1 88 ? -13.167 0.507 5.741 1.00 81.38 88 VAL A N 1
ATOM 649 C CA . VAL A 1 88 ? -13.859 0.799 7.004 1.00 81.38 88 VAL A CA 1
ATOM 650 C C . VAL A 1 88 ? -14.402 -0.502 7.585 1.00 81.38 88 VAL A C 1
ATOM 652 O O . VAL A 1 88 ? -14.697 -1.437 6.848 1.00 81.38 88 VAL A O 1
ATOM 655 N N . LEU A 1 89 ? -14.539 -0.564 8.910 1.00 65.25 89 LEU A N 1
ATOM 656 C CA . LEU 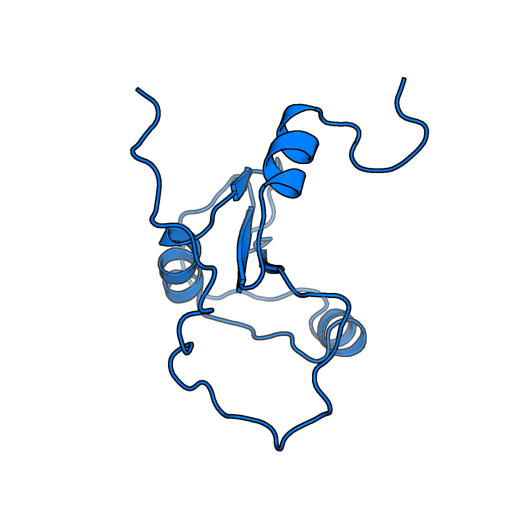A 1 89 ? -15.025 -1.759 9.613 1.00 65.25 89 LEU A CA 1
ATOM 657 C C . LEU A 1 89 ? -16.548 -1.954 9.500 1.00 65.25 89 LEU A C 1
ATOM 659 O O . LEU A 1 89 ? -17.055 -3.026 9.814 1.00 65.25 89 LEU A O 1
ATOM 663 N N . PHE A 1 90 ? -17.279 -0.941 9.034 1.00 65.81 90 PHE A N 1
ATOM 664 C CA . PHE A 1 90 ? -18.715 -1.019 8.789 1.00 65.81 90 PHE A CA 1
ATOM 665 C C . PHE A 1 90 ? -18.939 -1.388 7.323 1.00 65.81 90 PHE A C 1
ATOM 667 O O . PHE A 1 90 ? -18.851 -0.540 6.436 1.00 65.81 90 PHE A O 1
ATOM 674 N N . GLN A 1 91 ? -19.189 -2.667 7.052 1.00 53.16 91 GLN A N 1
ATOM 675 C CA . GLN A 1 91 ? -19.635 -3.093 5.731 1.00 53.16 91 GLN A CA 1
ATOM 676 C C . GLN A 1 91 ? -21.064 -2.574 5.519 1.00 53.16 91 GLN A C 1
ATOM 678 O O . GLN A 1 91 ? -21.985 -2.988 6.222 1.00 53.16 91 GLN A O 1
ATOM 683 N N . ALA A 1 92 ? -21.278 -1.682 4.547 1.00 47.75 92 ALA A N 1
ATOM 684 C CA . ALA A 1 92 ? -22.594 -1.615 3.919 1.00 47.75 92 ALA A CA 1
ATOM 685 C C . ALA A 1 92 ? -22.885 -3.021 3.365 1.00 47.75 92 ALA A C 1
ATOM 687 O O . ALA A 1 92 ? -21.974 -3.643 2.816 1.00 47.75 92 ALA A O 1
ATOM 688 N N . ALA A 1 93 ? -24.099 -3.537 3.579 1.00 40.53 93 ALA A N 1
ATOM 689 C CA . ALA A 1 93 ? -24.510 -4.888 3.192 1.00 40.53 93 ALA A CA 1
ATOM 690 C C . ALA A 1 93 ? -23.970 -5.296 1.803 1.00 40.53 93 ALA A C 1
ATOM 692 O O . ALA A 1 93 ? -23.875 -4.431 0.926 1.00 40.53 93 ALA A O 1
ATOM 693 N N . PRO A 1 94 ? -23.632 -6.582 1.575 1.00 43.41 94 PRO A N 1
ATOM 694 C CA . PRO A 1 94 ? -23.063 -7.027 0.308 1.00 43.41 94 PRO A CA 1
ATOM 695 C C . PRO A 1 94 ? -24.047 -6.754 -0.838 1.00 43.41 94 PRO A C 1
ATOM 697 O O . PRO A 1 94 ? -25.006 -7.489 -1.055 1.00 43.41 94 PRO A O 1
ATOM 700 N N . GLY A 1 95 ? -23.818 -5.658 -1.562 1.00 44.03 95 GLY A N 1
ATOM 701 C CA . GLY A 1 95 ? -24.405 -5.414 -2.872 1.00 44.03 95 GLY A CA 1
ATOM 702 C C . GLY A 1 95 ? -23.701 -6.275 -3.925 1.00 44.03 95 GLY A C 1
ATOM 703 O O . GLY A 1 95 ? -22.566 -6.704 -3.697 1.00 44.03 95 GLY A O 1
ATOM 704 N N . PRO A 1 96 ? -24.343 -6.543 -5.077 1.00 40.22 96 PRO A N 1
ATOM 705 C CA . PRO A 1 96 ? -23.767 -7.396 -6.111 1.00 40.22 96 PRO A CA 1
ATOM 706 C C . PRO A 1 96 ? -22.398 -6.853 -6.525 1.00 40.22 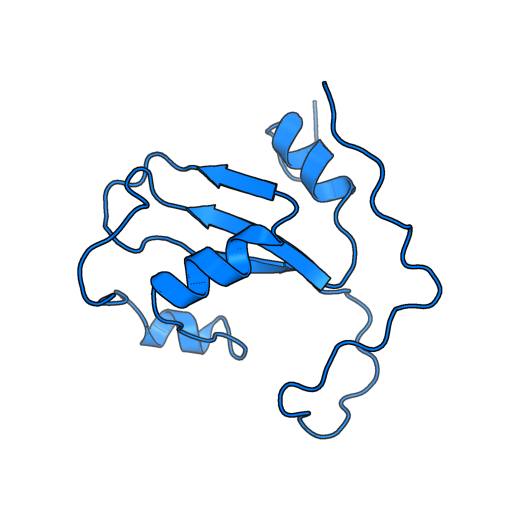96 PRO A C 1
ATOM 708 O O . PRO A 1 96 ? -22.239 -5.639 -6.671 1.00 40.22 96 PRO A O 1
ATOM 711 N N . ALA A 1 97 ? -21.425 -7.757 -6.675 1.00 46.94 97 ALA A N 1
ATOM 712 C CA . ALA A 1 97 ? -20.038 -7.469 -7.026 1.00 46.94 97 ALA A CA 1
ATOM 713 C C . ALA A 1 97 ? -19.954 -6.386 -8.116 1.00 46.94 97 ALA A C 1
ATOM 715 O O . ALA A 1 97 ? -20.201 -6.643 -9.295 1.00 46.94 97 ALA A O 1
ATOM 716 N N . ARG A 1 98 ? -19.647 -5.144 -7.721 1.00 41.12 98 ARG A N 1
ATOM 717 C CA . ARG A 1 98 ? -19.478 -4.048 -8.676 1.00 41.12 98 ARG A CA 1
ATOM 718 C C . ARG A 1 98 ? -18.087 -4.164 -9.274 1.00 41.12 98 ARG A C 1
ATOM 720 O O . ARG A 1 98 ? -17.090 -3.902 -8.605 1.00 41.12 98 ARG A O 1
ATOM 727 N N . ALA A 1 99 ? -18.048 -4.503 -10.561 1.00 38.59 99 ALA A N 1
ATOM 728 C CA . ALA A 1 99 ? -16.959 -4.122 -11.445 1.00 38.59 99 ALA A CA 1
ATOM 729 C C . ALA A 1 99 ? -16.593 -2.650 -11.196 1.00 38.59 99 ALA A C 1
ATOM 731 O O . ALA A 1 99 ? -17.480 -1.820 -10.979 1.00 38.59 99 ALA A O 1
ATOM 732 N N . ALA A 1 100 ? -15.291 -2.360 -11.194 1.00 42.84 100 ALA A N 1
ATOM 733 C CA . ALA A 1 100 ? -14.710 -1.049 -10.941 1.00 42.84 100 ALA A CA 1
ATOM 734 C C . ALA A 1 100 ? -15.488 0.079 -11.649 1.00 42.84 100 ALA A C 1
ATOM 736 O O . ALA A 1 100 ? -15.319 0.321 -12.840 1.00 42.84 100 ALA A O 1
ATOM 737 N N . ALA A 1 101 ? -16.346 0.767 -10.897 1.00 36.59 101 ALA A N 1
ATOM 738 C CA . ALA A 1 101 ? -17.060 1.964 -11.317 1.00 36.59 101 ALA A CA 1
ATOM 739 C C . ALA A 1 101 ? -16.479 3.167 -10.555 1.00 36.59 101 ALA A C 1
ATOM 741 O O . ALA A 1 101 ? -16.035 2.997 -9.413 1.00 36.59 101 ALA A O 1
ATOM 742 N N . PRO A 1 102 ? -16.454 4.368 -11.165 1.00 40.94 102 PRO A N 1
ATOM 743 C CA . PRO A 1 102 ? -15.819 5.545 -10.587 1.00 40.94 102 PRO A CA 1
ATOM 744 C C . PRO A 1 102 ? -16.425 5.845 -9.216 1.00 40.94 102 PRO A C 1
ATOM 746 O O . PRO A 1 102 ? -17.645 5.861 -9.040 1.00 40.94 102 PRO A O 1
ATOM 749 N N . THR A 1 103 ? -15.545 6.021 -8.235 1.00 48.16 103 THR A N 1
ATOM 750 C CA . THR A 1 103 ? -15.873 6.322 -6.843 1.00 48.16 103 THR A CA 1
ATOM 751 C C . THR A 1 103 ? -16.823 7.513 -6.782 1.00 48.16 103 THR A C 1
ATOM 753 O O . THR A 1 103 ? -16.436 8.633 -7.110 1.00 48.16 103 THR A O 1
ATOM 756 N N . SER A 1 104 ? -18.064 7.270 -6.354 1.00 42.81 104 SER A N 1
ATOM 757 C CA . SER A 1 104 ? -18.964 8.341 -5.929 1.00 42.81 104 SER A CA 1
ATOM 758 C C . SER A 1 104 ? -18.266 9.112 -4.806 1.00 42.81 104 SER A C 1
ATOM 760 O O . SER A 1 104 ? -17.788 8.467 -3.867 1.00 42.81 104 SER A O 1
ATOM 762 N N . PRO A 1 105 ? -18.165 10.450 -4.871 1.00 40.25 105 PRO A N 1
ATOM 763 C CA . PRO A 1 105 ? -17.538 11.206 -3.803 1.00 40.25 105 PRO A CA 1
ATOM 764 C C . PRO A 1 105 ? -18.344 11.009 -2.518 1.00 40.25 105 PRO A C 1
ATOM 766 O O . PRO A 1 105 ? -19.564 11.178 -2.491 1.00 40.25 105 PRO A O 1
ATOM 769 N N . CYS A 1 106 ? -17.647 10.607 -1.457 1.00 40.22 106 CYS A N 1
ATOM 770 C CA . CYS A 1 106 ? -18.196 10.623 -0.112 1.00 40.22 106 CYS A CA 1
ATOM 771 C C . CYS A 1 106 ? -18.589 12.077 0.211 1.00 40.22 106 CYS A C 1
ATOM 773 O O . CYS A 1 106 ? -17.746 12.962 0.037 1.00 40.22 106 CYS A O 1
ATOM 775 N N . PRO A 1 107 ? -19.817 12.360 0.685 1.00 45.75 107 PRO A N 1
ATOM 776 C CA . PRO A 1 107 ? -20.272 13.728 0.960 1.00 45.75 107 PRO A CA 1
ATOM 777 C C . PRO A 1 107 ? -19.462 14.440 2.060 1.00 45.75 107 PRO A C 1
ATOM 779 O O . PRO A 1 107 ? -19.630 15.637 2.267 1.00 45.75 107 PRO A O 1
ATOM 782 N N . THR A 1 108 ? -18.558 13.729 2.745 1.00 48.62 108 THR A N 1
ATOM 783 C CA . THR A 1 108 ? -17.641 14.265 3.760 1.00 48.62 108 THR A CA 1
ATOM 78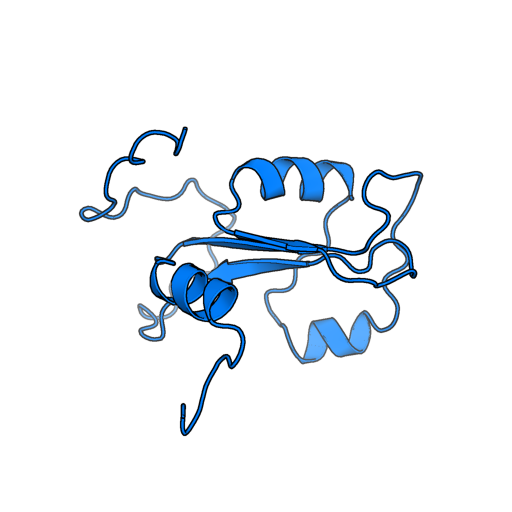4 C C . THR A 1 108 ? -16.178 14.325 3.303 1.00 48.62 108 THR A C 1
ATOM 786 O O . THR A 1 108 ? -15.298 14.579 4.127 1.00 48.62 108 THR A O 1
ATOM 789 N N . ALA A 1 109 ? -15.879 14.063 2.025 1.00 46.47 109 ALA A N 1
ATOM 790 C CA . ALA A 1 109 ? -14.513 14.121 1.509 1.00 46.47 109 ALA A CA 1
ATOM 791 C C . ALA A 1 109 ? -13.978 15.561 1.592 1.00 46.47 109 ALA A C 1
ATOM 793 O O . ALA A 1 109 ? -14.422 16.460 0.879 1.00 46.47 109 ALA A O 1
ATOM 794 N N . ARG A 1 110 ? -13.023 15.779 2.500 1.00 45.91 110 ARG A N 1
ATOM 795 C CA . ARG A 1 110 ? -12.335 17.060 2.680 1.00 45.91 110 ARG A CA 1
ATOM 796 C C . ARG A 1 110 ? -11.492 17.354 1.427 1.00 45.91 110 ARG A C 1
ATOM 798 O O . ARG A 1 110 ? -10.804 16.443 0.959 1.00 45.91 110 ARG A O 1
ATOM 805 N N . PRO A 1 111 ? -11.502 18.582 0.878 1.00 45.19 111 PRO A N 1
ATOM 806 C CA . PRO A 1 111 ? -10.626 18.922 -0.239 1.00 45.19 111 PRO A CA 1
ATOM 807 C C . PRO A 1 111 ? -9.152 18.757 0.170 1.00 45.19 111 PRO A C 1
ATOM 809 O O . PRO A 1 111 ? -8.824 18.950 1.346 1.00 45.19 111 PRO A O 1
ATOM 812 N N . PRO A 1 112 ? -8.258 18.386 -0.767 1.00 51.47 112 PRO A N 1
ATOM 813 C CA . PRO A 1 112 ? -6.842 18.213 -0.470 1.00 51.47 112 PRO A CA 1
ATOM 814 C C . PRO A 1 112 ? -6.261 19.534 0.046 1.00 51.47 112 PRO A C 1
ATOM 816 O O . PRO A 1 112 ? -6.210 20.527 -0.676 1.00 51.47 112 PRO A O 1
ATOM 819 N N . SER A 1 113 ? -5.842 19.555 1.312 1.00 51.56 113 SER A N 1
ATOM 820 C CA . SER A 1 113 ? -5.073 20.664 1.871 1.00 51.56 113 SER A CA 1
ATOM 821 C C . SER A 1 113 ? -3.697 20.725 1.201 1.00 51.56 113 SER A C 1
ATOM 823 O O . SER A 1 113 ? -3.050 19.695 1.018 1.00 51.56 113 SER A O 1
ATOM 825 N N . ALA A 1 114 ? -3.310 21.943 0.822 1.00 39.38 114 ALA A N 1
ATOM 826 C CA . ALA A 1 114 ? -2.105 22.343 0.097 1.00 39.38 114 ALA A CA 1
ATOM 827 C C . ALA A 1 114 ? -0.778 21.759 0.651 1.00 39.38 114 ALA A C 1
ATOM 829 O O . ALA A 1 114 ? -0.718 21.374 1.820 1.00 39.38 114 ALA A O 1
ATOM 830 N N . PRO A 1 115 ? 0.283 21.682 -0.182 1.00 39.97 115 PRO A N 1
ATOM 831 C CA . PRO A 1 115 ? 1.535 21.003 0.152 1.00 39.97 115 PRO A CA 1
ATOM 832 C C . PRO A 1 115 ? 2.311 21.683 1.287 1.00 39.97 115 PRO A C 1
ATOM 834 O O . PRO A 1 115 ? 2.346 22.905 1.399 1.00 39.97 115 PRO A O 1
ATOM 837 N N . TRP A 1 116 ? 2.972 20.856 2.096 1.00 38.12 116 TRP A N 1
ATOM 838 C CA . TRP A 1 116 ? 3.921 21.270 3.123 1.00 38.12 116 TRP A CA 1
ATOM 839 C C . TRP A 1 116 ? 5.222 21.719 2.437 1.00 38.12 116 TRP A C 1
ATOM 841 O O . TRP A 1 116 ? 5.968 20.874 1.941 1.00 38.12 116 TRP A O 1
ATOM 851 N N . THR A 1 117 ? 5.450 23.032 2.349 1.00 39.66 117 THR A N 1
ATOM 852 C CA . THR A 1 117 ? 6.790 23.623 2.147 1.00 39.66 117 THR A CA 1
ATOM 853 C C . THR A 1 117 ? 7.641 23.461 3.394 1.00 39.66 117 THR A C 1
ATOM 855 O O . THR A 1 117 ? 7.069 23.658 4.492 1.00 39.66 117 THR A O 1
#

Solvent-accessible surface area (backbone atoms only — not comparable to full-atom values): 7986 Å² total; per-residue (Å²): 135,81,93,72,80,68,79,54,65,68,60,40,52,56,60,72,70,60,50,75,70,40,28,36,33,39,32,29,62,64,87,78,90,85,88,78,82,78,66,84,61,51,73,59,48,51,70,78,33,82,87,69,78,93,69,58,69,72,55,49,54,61,59,48,74,68,34,80,41,77,45,76,40,88,42,84,58,83,76,58,57,47,78,45,69,37,73,68,94,74,73,73,75,91,66,80,89,71,72,95,63,84,80,74,79,59,97,79,68,72,76,87,76,79,85,88,127

Sequence (117 aa):
MKKAGILNRRLAGAVAELGHGDAVLVCDAGMPVPDGPRLPNRTLLERYFPDLAAVPPARLKELSAGARLVVRTGEARPYADVLLRCGVLFQAAPGPARAAAPTSPCPTARPPSAPWT

InterPro domains:
  IPR007721 D-ribose pyranase RbsD/L-fucose mutarotase FucU [PF05025] (1-37)
  IPR007721 D-ribose pyranase RbsD/L-fucose mutarotase FucU [PF05025] (51-88)
  IPR023064 D-ribose pyranase [PTHR37831] (1-38)
  IPR023750 RbsD-like superfamily [G3DSA:3.40.1650.10] (4-44)
  IPR023750 RbsD-like superfamily [G3DSA:3.40.1650.10] (45-90)
  IPR023750 RbsD-like superfamily [SSF102546] (1-90)

Radius of gyration: 16.36 Å; Cα contacts (8 Å, |Δi|>4): 103; chains: 1; bounding box: 41×43×43 Å

Nearest PDB structures (foldseek):
  1ogc-assembly1_A  TM=8.037E-01  e=9.039E-07  Bacillus subtilis
  3e7n-assembly1_B  TM=7.654E-01  e=1.403E-04  Salmonella enterica subsp. enterica serovar Typhimurium

pLDDT: mean 74.52, std 19.91, range [36.59, 94.56]

Foldseek 3Di:
DDPDDDPPPVVVVLVVPDDAFAKEKEDEQDPDDDDDDPDPPPVVCCVVPVPDDDDDSVVVVVVCVRHSYYHYDPHPDPPPMDMDGDHDPDDPPDDPDDDDDPDDDDPPDDPDDDDDD

Mean predicted aligned error: 11.83 Å